Protein AF-A0A6G0QPB4-F1 (afdb_monomer_lite)

Sequence (113 aa):
MVLVLGDKAQTRCVTTRHPIDLAATGSGAGTFSGVGSLSFEELLLLNERKEALKKDYAAYVESHPEIKTLLSWFMSALLLEKPQDVVAFAADHFSAFLSEDLCVLCSCPLQGS

Structure (mmCIF, N/CA/C/O backbone):
data_AF-A0A6G0QPB4-F1
#
_entry.id   AF-A0A6G0QPB4-F1
#
loop_
_atom_site.group_PDB
_atom_site.id
_atom_site.type_symbol
_atom_site.label_atom_id
_atom_site.label_alt_id
_atom_site.label_comp_id
_atom_site.label_asym_id
_atom_site.label_entity_id
_atom_site.label_seq_id
_atom_site.pdbx_PDB_ins_code
_atom_site.Cartn_x
_atom_site.Cartn_y
_atom_site.Cartn_z
_atom_site.occupancy
_atom_site.B_iso_or_equiv
_atom_site.auth_seq_id
_atom_site.auth_comp_id
_atom_site.auth_asym_id
_atom_site.auth_atom_id
_atom_site.pdbx_PDB_model_num
ATOM 1 N N . MET A 1 1 ? -33.053 -57.013 6.495 1.00 42.53 1 MET A N 1
ATOM 2 C CA . MET A 1 1 ? -31.838 -57.228 5.686 1.00 42.53 1 MET A CA 1
ATOM 3 C C . MET A 1 1 ? -30.769 -56.307 6.242 1.00 42.53 1 MET A C 1
ATOM 5 O O . MET A 1 1 ? -30.890 -55.099 6.114 1.00 42.53 1 MET A O 1
ATOM 9 N N . VAL A 1 2 ? -29.829 -56.875 6.993 1.00 40.56 2 VAL A N 1
ATOM 10 C CA . VAL A 1 2 ? -28.659 -56.168 7.523 1.00 40.56 2 VAL A CA 1
ATOM 11 C C . VAL A 1 2 ? -27.621 -56.111 6.411 1.00 40.56 2 VAL A C 1
ATOM 13 O O . VAL A 1 2 ? -27.293 -57.159 5.867 1.00 40.56 2 VAL A O 1
ATOM 16 N N . LEU A 1 3 ? -27.089 -54.924 6.129 1.00 40.56 3 LEU A N 1
ATOM 17 C CA . LEU A 1 3 ? -25.711 -54.748 5.674 1.00 40.56 3 LEU A CA 1
ATOM 18 C C . LEU A 1 3 ? -25.148 -53.531 6.419 1.00 40.56 3 LEU A C 1
ATOM 20 O O . LEU A 1 3 ? -25.359 -52.387 6.036 1.00 40.56 3 LEU A O 1
ATOM 24 N N . VAL A 1 4 ? -24.494 -53.805 7.547 1.00 42.31 4 VAL A N 1
ATOM 25 C CA . VAL A 1 4 ? -23.502 -52.915 8.160 1.00 42.31 4 VAL A CA 1
A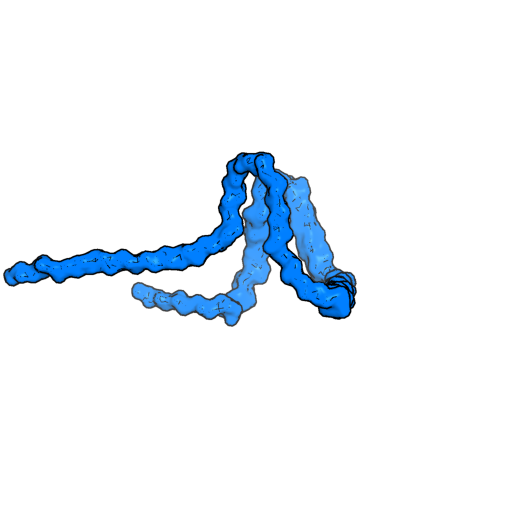TOM 26 C C . VAL A 1 4 ? -22.168 -53.306 7.540 1.00 42.31 4 VAL A C 1
ATOM 28 O O . VAL A 1 4 ? -21.825 -54.473 7.675 1.00 42.31 4 VAL A O 1
ATOM 31 N N . LEU A 1 5 ? -21.481 -52.378 6.861 1.00 40.50 5 LEU A N 1
ATOM 32 C CA . LEU A 1 5 ? -20.055 -52.349 6.452 1.00 40.50 5 LEU A CA 1
ATOM 33 C C . LEU A 1 5 ? -19.932 -51.180 5.447 1.00 40.50 5 LEU A C 1
ATOM 35 O O . LEU A 1 5 ? -20.709 -51.129 4.504 1.00 40.50 5 LEU A O 1
ATOM 39 N N . GLY A 1 6 ? -19.052 -50.191 5.535 1.00 35.47 6 GLY A N 1
ATOM 40 C CA . GLY A 1 6 ? -17.929 -49.926 6.413 1.00 35.47 6 GLY A CA 1
ATOM 41 C C . GLY A 1 6 ? -17.311 -48.572 6.018 1.00 35.47 6 GLY A C 1
ATOM 42 O O . GLY A 1 6 ? -17.581 -48.036 4.946 1.00 35.47 6 GLY A O 1
ATOM 43 N N . ASP A 1 7 ? -16.499 -48.061 6.936 1.00 39.22 7 ASP A N 1
ATOM 44 C CA . ASP A 1 7 ? -15.387 -47.128 6.750 1.00 39.22 7 ASP A CA 1
ATOM 45 C C . ASP A 1 7 ? -15.666 -45.662 6.379 1.00 39.22 7 ASP A C 1
ATOM 47 O O . ASP A 1 7 ? -15.849 -45.252 5.234 1.00 39.22 7 ASP A O 1
ATOM 51 N N . LYS A 1 8 ? -15.543 -44.826 7.421 1.00 43.53 8 LYS A N 1
ATOM 52 C CA . LYS A 1 8 ? -15.208 -43.406 7.324 1.00 43.53 8 LYS A CA 1
ATOM 53 C C . LYS A 1 8 ? -13.979 -43.221 6.427 1.00 43.53 8 LYS A C 1
ATOM 55 O O . LYS A 1 8 ? -12.850 -43.438 6.866 1.00 43.53 8 LYS A O 1
ATOM 60 N N . ALA A 1 9 ? -14.179 -42.713 5.216 1.00 46.03 9 ALA A N 1
ATOM 61 C CA . ALA A 1 9 ? -13.099 -42.125 4.440 1.00 46.03 9 ALA A CA 1
ATOM 62 C C . ALA A 1 9 ? -12.713 -40.786 5.088 1.00 46.03 9 ALA A C 1
ATOM 64 O O . ALA A 1 9 ? -13.327 -39.743 4.871 1.00 46.03 9 ALA A O 1
ATOM 65 N N . GLN A 1 10 ? -11.715 -40.846 5.964 1.00 45.44 10 GLN A N 1
ATOM 66 C CA . GLN A 1 10 ? -11.007 -39.692 6.491 1.00 45.44 10 GLN A CA 1
ATOM 67 C C . GLN A 1 10 ? -10.299 -38.999 5.322 1.00 45.44 10 GLN A C 1
ATOM 69 O O . GLN A 1 10 ? -9.158 -39.327 4.994 1.00 45.44 10 GLN A O 1
ATOM 74 N N . THR A 1 11 ? -10.965 -38.038 4.682 1.00 41.19 11 THR A N 1
ATOM 75 C CA . THR A 1 11 ? -10.297 -37.118 3.760 1.00 41.19 11 THR A CA 1
ATOM 76 C C . THR A 1 11 ? -9.337 -36.281 4.587 1.00 41.19 11 THR A C 1
ATOM 78 O O . THR A 1 11 ? -9.703 -35.316 5.255 1.00 41.19 11 THR A O 1
ATOM 81 N N . ARG A 1 12 ? -8.090 -36.739 4.610 1.00 42.41 12 ARG A N 1
ATOM 82 C CA . ARG A 1 12 ? -6.955 -36.064 5.210 1.00 42.41 12 ARG A CA 1
ATOM 83 C C . ARG A 1 12 ? -6.770 -34.770 4.426 1.00 42.41 12 ARG A C 1
ATOM 85 O O . ARG A 1 12 ? -6.239 -34.789 3.320 1.00 42.41 12 ARG A O 1
ATOM 92 N N . CYS A 1 13 ? -7.246 -33.656 4.973 1.00 39.88 13 CYS A N 1
ATOM 93 C CA . CYS A 1 13 ? -6.812 -32.348 4.521 1.00 39.88 13 CYS A CA 1
ATOM 94 C C . CYS A 1 13 ? -5.289 -32.321 4.683 1.00 39.88 13 CYS A C 1
ATOM 96 O O . CYS A 1 13 ? -4.754 -32.324 5.792 1.00 39.88 13 CYS A O 1
ATOM 98 N N . VAL A 1 14 ? -4.570 -32.406 3.564 1.00 46.25 14 VAL A N 1
ATOM 99 C CA . VAL A 1 14 ? -3.145 -32.098 3.540 1.00 46.25 14 VAL A CA 1
ATOM 100 C C . VAL A 1 14 ? -3.084 -30.595 3.742 1.00 46.25 14 VAL A C 1
ATOM 102 O O . VAL A 1 14 ? -3.173 -29.818 2.798 1.00 46.25 14 VAL A O 1
ATOM 105 N N . THR A 1 15 ? -3.019 -30.176 5.002 1.00 45.94 15 THR A N 1
ATOM 106 C CA . THR A 1 15 ? -2.577 -28.833 5.341 1.00 45.94 15 THR A CA 1
ATOM 107 C C . THR A 1 15 ? -1.168 -28.721 4.782 1.00 45.94 15 THR A C 1
ATOM 109 O O . THR A 1 15 ? -0.224 -29.272 5.352 1.00 45.94 15 THR A O 1
ATOM 112 N N . THR A 1 16 ? -1.020 -28.043 3.647 1.00 42.47 16 THR A N 1
ATOM 113 C CA . THR A 1 16 ? 0.256 -27.450 3.268 1.00 42.47 16 THR A CA 1
ATOM 114 C C . THR A 1 16 ? 0.630 -26.542 4.429 1.00 42.47 16 THR A C 1
ATOM 116 O O . THR A 1 16 ? 0.066 -25.463 4.598 1.00 42.47 16 THR A O 1
ATOM 119 N N . ARG A 1 17 ? 1.490 -27.042 5.320 1.00 47.41 17 ARG A N 1
ATOM 120 C CA . ARG A 1 17 ? 2.030 -26.263 6.426 1.00 47.41 17 ARG A CA 1
ATOM 121 C C . ARG A 1 17 ? 2.810 -25.114 5.805 1.00 47.41 17 ARG A C 1
ATOM 123 O O . ARG A 1 17 ? 3.881 -25.327 5.245 1.00 47.41 17 ARG A O 1
ATOM 130 N N . HIS A 1 18 ? 2.247 -23.916 5.882 1.00 45.03 18 HIS A N 1
ATOM 131 C CA . HIS A 1 18 ? 2.990 -22.688 5.665 1.00 45.03 18 HIS A CA 1
ATOM 132 C C . HIS A 1 18 ? 4.083 -22.627 6.752 1.00 45.03 18 HIS A C 1
ATOM 134 O O . HIS A 1 18 ? 3.757 -22.793 7.929 1.00 45.03 18 HIS A O 1
ATOM 140 N N . PRO A 1 19 ? 5.374 -22.472 6.411 1.00 47.62 19 PRO A N 1
ATOM 141 C CA . PRO A 1 19 ? 6.470 -22.668 7.358 1.00 47.62 19 PRO A CA 1
ATOM 142 C C . PRO A 1 19 ? 6.753 -21.412 8.191 1.00 47.62 19 PRO A C 1
ATOM 144 O O . PRO A 1 19 ? 7.879 -20.925 8.201 1.00 47.62 19 PRO A O 1
ATOM 147 N N . ILE A 1 20 ? 5.749 -20.866 8.880 1.00 51.94 20 ILE A N 1
ATOM 148 C CA . ILE A 1 20 ? 5.976 -19.792 9.855 1.00 51.94 20 ILE A CA 1
ATOM 149 C C . ILE A 1 20 ? 4.973 -19.928 11.000 1.00 51.94 20 ILE A C 1
ATOM 151 O O . ILE A 1 20 ? 3.950 -19.256 11.034 1.00 51.94 20 ILE A O 1
ATOM 155 N N . ASP A 1 21 ? 5.276 -20.816 11.940 1.00 45.22 21 ASP A N 1
ATOM 156 C CA . ASP A 1 21 ? 4.741 -20.710 13.295 1.00 45.22 21 ASP A CA 1
ATOM 157 C C . ASP A 1 21 ? 5.949 -20.463 14.202 1.00 45.22 21 ASP A C 1
ATOM 159 O O . ASP A 1 21 ? 6.657 -21.386 14.616 1.00 45.22 21 ASP A O 1
ATOM 163 N N . LEU A 1 22 ? 6.290 -19.181 14.365 1.00 49.56 22 LEU A N 1
ATOM 164 C CA . LEU A 1 22 ? 7.422 -18.735 15.172 1.00 49.56 22 LEU A CA 1
ATOM 165 C C . LEU A 1 22 ? 7.000 -18.752 16.642 1.00 49.56 22 LEU A C 1
ATOM 167 O O . LEU A 1 22 ? 6.736 -17.718 17.254 1.00 49.56 22 LEU A O 1
ATOM 171 N N . ALA A 1 23 ? 6.929 -19.957 17.205 1.00 43.84 23 ALA A N 1
ATOM 172 C CA . ALA A 1 23 ? 6.917 -20.131 18.644 1.00 43.84 23 ALA A CA 1
ATOM 173 C C . ALA A 1 23 ? 8.274 -19.683 19.201 1.00 43.84 23 ALA A C 1
ATOM 175 O O . ALA A 1 23 ? 9.342 -20.089 18.742 1.00 43.84 23 ALA A O 1
ATOM 176 N N . ALA A 1 24 ? 8.194 -18.790 20.178 1.00 49.56 24 ALA A N 1
ATOM 177 C CA . ALA A 1 24 ? 9.312 -18.211 20.885 1.00 49.56 24 ALA A CA 1
ATOM 178 C C . ALA A 1 24 ? 10.238 -19.255 21.537 1.00 49.56 24 ALA A C 1
ATOM 180 O O . ALA A 1 24 ? 9.841 -20.375 21.861 1.00 49.56 24 ALA A O 1
ATOM 181 N N . THR A 1 25 ? 11.426 -18.750 21.880 1.00 46.25 25 THR A N 1
ATOM 182 C CA . THR A 1 25 ? 12.445 -19.268 22.810 1.00 46.25 25 THR A CA 1
ATOM 183 C C . THR A 1 25 ? 13.630 -20.002 22.181 1.00 46.25 25 THR A C 1
ATOM 185 O O . THR A 1 25 ? 13.497 -21.001 21.487 1.00 46.25 25 THR A O 1
ATOM 188 N N . GLY A 1 26 ? 14.826 -19.491 22.490 1.00 43.47 26 GLY A N 1
ATOM 189 C CA . GLY A 1 26 ? 16.096 -20.175 22.266 1.00 43.47 26 GLY A CA 1
ATOM 190 C C . GLY A 1 26 ? 17.108 -19.335 21.500 1.00 43.47 26 GLY A C 1
ATOM 191 O O . GLY A 1 26 ? 17.128 -19.328 20.277 1.00 43.47 26 GLY A O 1
ATOM 192 N N . SER A 1 27 ? 17.981 -18.659 22.246 1.00 55.81 27 SER A N 1
ATOM 193 C CA . SER A 1 27 ? 19.263 -18.155 21.755 1.00 55.81 27 SER A CA 1
ATOM 194 C C . SER A 1 27 ? 20.019 -19.279 21.034 1.00 55.81 27 SER A C 1
ATOM 196 O O . SER A 1 27 ? 20.435 -20.254 21.658 1.00 55.81 27 SER A O 1
ATOM 198 N N . GLY A 1 28 ? 20.161 -19.155 19.717 1.00 45.75 28 GLY A N 1
ATOM 199 C CA . GLY A 1 28 ? 20.924 -20.060 18.868 1.00 45.75 28 GLY A CA 1
ATOM 200 C C . GLY A 1 28 ? 21.448 -19.278 17.673 1.00 45.75 28 GLY A C 1
ATOM 201 O O . GLY A 1 28 ? 20.669 -18.744 16.888 1.00 45.75 28 GLY A O 1
ATOM 202 N N . ALA A 1 29 ? 22.771 -19.174 17.552 1.00 52.91 29 ALA A N 1
ATOM 203 C CA . ALA A 1 29 ? 23.442 -18.621 16.383 1.00 52.91 29 ALA A CA 1
ATOM 204 C C . ALA A 1 29 ? 23.204 -19.549 15.177 1.00 52.91 29 ALA A C 1
ATOM 206 O O . ALA A 1 29 ? 24.003 -20.434 14.884 1.00 52.91 29 ALA A O 1
ATOM 207 N N . GLY A 1 30 ? 22.058 -19.391 14.516 1.00 44.81 30 GLY A N 1
ATOM 208 C CA . GLY A 1 30 ? 21.737 -20.078 13.274 1.00 44.81 30 GLY A CA 1
ATOM 209 C C . GLY A 1 30 ? 22.430 -19.382 12.111 1.00 44.81 30 GLY A C 1
ATOM 210 O O . GLY A 1 30 ? 21.984 -18.334 11.651 1.00 44.81 30 GLY A O 1
ATOM 211 N N . THR A 1 31 ? 23.522 -19.961 11.619 1.00 43.78 31 THR A N 1
ATOM 212 C CA . THR A 1 31 ? 24.061 -19.619 10.303 1.00 43.78 31 THR A CA 1
ATOM 213 C C . THR A 1 31 ? 23.029 -20.028 9.256 1.00 43.78 31 THR A C 1
ATOM 215 O O . THR A 1 31 ? 22.825 -21.219 9.017 1.00 43.78 31 THR A O 1
ATOM 218 N N . PHE A 1 32 ? 22.345 -19.059 8.649 1.00 48.19 32 PHE A N 1
ATOM 219 C CA . PHE A 1 32 ? 21.482 -19.328 7.506 1.00 48.19 32 PHE A CA 1
ATOM 220 C C . PHE A 1 32 ? 22.378 -19.696 6.307 1.00 48.19 32 PHE A C 1
ATOM 222 O O . PHE A 1 32 ? 23.001 -18.860 5.660 1.00 48.19 32 PHE A O 1
ATOM 229 N N . SER A 1 33 ? 22.518 -20.990 6.039 1.00 52.78 33 SER A N 1
ATOM 230 C CA . SER A 1 33 ? 23.223 -21.504 4.863 1.00 52.78 33 SER A CA 1
ATOM 231 C C . SER A 1 33 ? 22.219 -21.623 3.721 1.00 52.78 33 SER A C 1
ATOM 233 O O . SER A 1 33 ? 21.642 -22.682 3.499 1.00 52.78 33 SER A O 1
ATOM 235 N N . GLY A 1 34 ? 21.941 -20.507 3.049 1.00 55.97 34 GLY A N 1
ATOM 236 C CA . GLY A 1 34 ? 20.874 -20.442 2.049 1.00 55.97 34 GLY A CA 1
ATOM 237 C C . GLY A 1 34 ? 21.056 -19.362 0.993 1.00 55.97 34 GLY A C 1
ATOM 238 O O . GLY A 1 34 ? 20.072 -18.782 0.555 1.00 55.97 34 GLY A O 1
ATOM 239 N N . VAL A 1 35 ? 22.291 -19.075 0.583 1.00 58.31 35 VAL A N 1
ATOM 240 C CA . VAL A 1 35 ? 22.557 -18.419 -0.703 1.00 58.31 35 VAL A CA 1
ATOM 241 C C . VAL A 1 35 ? 23.602 -19.285 -1.387 1.00 58.31 35 VAL A C 1
ATOM 243 O O . VAL A 1 35 ? 24.771 -19.280 -1.005 1.00 58.31 35 VAL A O 1
ATOM 246 N N . GLY A 1 36 ? 23.146 -20.127 -2.318 1.00 59.69 36 GLY A N 1
ATOM 247 C CA . GLY A 1 36 ? 24.035 -20.888 -3.188 1.00 59.69 36 GLY A CA 1
ATOM 248 C C . GLY A 1 36 ? 25.025 -19.940 -3.858 1.00 59.69 36 GLY A C 1
ATOM 249 O O . GLY A 1 36 ? 24.705 -18.775 -4.079 1.00 59.69 36 GLY A O 1
ATOM 250 N N . SER A 1 37 ? 26.233 -20.432 -4.119 1.00 66.44 37 SER A N 1
ATOM 251 C CA . SER A 1 37 ? 27.324 -19.711 -4.772 1.00 66.44 37 SER A CA 1
ATOM 252 C C . SER A 1 37 ? 26.917 -19.224 -6.167 1.00 66.44 37 SER A C 1
ATOM 254 O O . SER A 1 37 ? 27.254 -19.844 -7.168 1.00 66.44 37 SER A O 1
ATOM 256 N N . LEU A 1 38 ? 26.162 -18.130 -6.229 1.00 68.00 38 LEU A N 1
ATOM 257 C CA . LEU A 1 38 ? 25.936 -17.374 -7.448 1.00 68.00 38 LEU A CA 1
ATOM 258 C C . LEU A 1 38 ? 27.228 -16.626 -7.748 1.00 68.00 38 LEU A C 1
ATOM 260 O O . LEU A 1 38 ? 27.866 -16.071 -6.847 1.00 68.00 38 LEU A O 1
ATOM 264 N N . SER A 1 39 ? 27.637 -16.646 -9.008 1.00 78.44 39 SER A N 1
ATOM 265 C CA . SER A 1 39 ? 28.777 -15.858 -9.446 1.00 78.44 39 SER A CA 1
ATOM 266 C C . SER A 1 39 ? 28.516 -14.375 -9.170 1.00 78.44 39 SER A C 1
ATOM 268 O O . SER A 1 39 ? 27.377 -13.902 -9.152 1.00 78.44 39 SER A O 1
ATOM 270 N N . PHE A 1 40 ? 29.589 -13.626 -8.928 1.00 84.94 40 PHE A N 1
ATOM 271 C CA . PHE A 1 40 ? 29.503 -12.188 -8.683 1.00 84.94 40 PHE A CA 1
ATOM 272 C C . PHE A 1 40 ? 28.749 -11.460 -9.810 1.00 84.94 40 PHE A C 1
ATOM 274 O O . PHE A 1 40 ? 27.931 -10.588 -9.534 1.00 84.94 40 PHE A O 1
ATOM 281 N N . GLU A 1 41 ? 28.944 -11.899 -11.055 1.00 87.44 41 GLU A N 1
ATOM 282 C CA . GLU A 1 41 ? 28.251 -11.380 -12.239 1.00 87.44 41 GLU A CA 1
ATOM 283 C C . GLU A 1 41 ? 26.731 -11.608 -12.192 1.00 87.44 41 GLU A C 1
ATOM 285 O O . GLU A 1 41 ? 25.951 -10.707 -12.499 1.00 87.44 41 GLU A O 1
ATOM 290 N N . GLU A 1 42 ? 26.278 -12.780 -11.737 1.00 90.31 42 GLU A N 1
ATOM 291 C CA . GLU A 1 42 ? 24.847 -13.047 -11.542 1.00 90.31 42 GLU A CA 1
ATOM 292 C C . GLU A 1 42 ? 24.261 -12.154 -10.445 1.00 90.31 42 GLU A C 1
ATOM 294 O O . GLU A 1 42 ? 23.154 -11.632 -10.586 1.00 90.31 42 GLU A O 1
ATOM 299 N N . LEU A 1 43 ? 25.008 -11.933 -9.360 1.00 91.44 43 LEU A N 1
ATOM 300 C CA . LEU A 1 43 ? 24.566 -11.075 -8.263 1.00 91.44 43 LEU A CA 1
ATOM 301 C C . LEU A 1 43 ? 24.469 -9.603 -8.690 1.00 91.44 43 LEU A C 1
ATOM 303 O O . LEU A 1 43 ? 23.514 -8.922 -8.303 1.00 91.44 43 LEU A O 1
ATOM 307 N N . LEU A 1 44 ? 25.407 -9.124 -9.513 1.00 92.00 44 LEU A N 1
ATOM 308 C CA . LEU A 1 44 ? 25.357 -7.784 -10.100 1.00 92.00 44 LEU A CA 1
ATOM 309 C C . LEU A 1 44 ? 24.124 -7.612 -10.987 1.00 92.00 44 LEU A C 1
ATOM 311 O O . LEU A 1 44 ? 23.353 -6.675 -10.772 1.00 92.00 44 LEU A O 1
ATOM 315 N N . LEU A 1 45 ? 23.877 -8.556 -11.896 1.00 94.94 45 LEU A N 1
ATOM 316 C CA . LEU A 1 45 ? 22.711 -8.525 -12.778 1.00 94.94 45 LEU A CA 1
ATOM 317 C C . LEU A 1 45 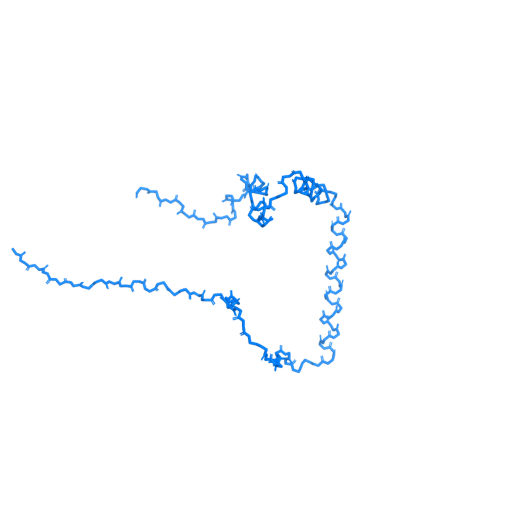? 21.391 -8.512 -11.990 1.00 94.94 45 LEU A C 1
ATOM 319 O O . LEU A 1 45 ? 20.474 -7.741 -12.290 1.00 94.94 45 LEU A O 1
ATOM 323 N N . LEU A 1 46 ? 21.283 -9.349 -10.953 1.00 93.75 46 LEU A N 1
ATOM 324 C CA . LEU A 1 46 ? 20.107 -9.370 -10.082 1.00 93.75 46 LEU A CA 1
ATOM 325 C C . LEU A 1 46 ? 19.926 -8.042 -9.340 1.00 93.75 46 LEU A C 1
ATOM 327 O O . LEU A 1 46 ? 18.795 -7.569 -9.189 1.00 93.75 46 LEU A O 1
ATOM 331 N N . ASN A 1 47 ? 21.019 -7.423 -8.890 1.00 94.25 47 ASN A N 1
ATOM 332 C CA . ASN A 1 47 ? 20.960 -6.133 -8.218 1.00 94.25 47 ASN A CA 1
ATOM 333 C C . ASN A 1 47 ? 20.524 -5.011 -9.168 1.00 94.25 47 ASN A C 1
ATOM 335 O O . ASN A 1 47 ? 19.651 -4.230 -8.799 1.00 94.25 47 ASN A O 1
ATOM 339 N N . GLU A 1 48 ? 21.062 -4.959 -10.386 1.00 95.25 48 GLU A N 1
ATOM 340 C CA . GLU A 1 48 ? 20.650 -3.989 -11.408 1.00 95.25 48 GLU A CA 1
ATOM 341 C C . GLU A 1 48 ? 19.160 -4.112 -11.726 1.00 95.25 48 GLU A C 1
ATOM 343 O O . GLU A 1 48 ? 18.430 -3.119 -11.691 1.00 95.25 48 GLU A O 1
ATOM 348 N N . ARG A 1 49 ? 18.671 -5.340 -11.937 1.00 95.81 49 ARG A N 1
ATOM 349 C CA . ARG A 1 49 ? 17.244 -5.589 -12.174 1.00 95.81 49 ARG A CA 1
ATOM 350 C C . ARG A 1 49 ? 16.388 -5.151 -10.986 1.00 95.81 49 ARG A C 1
ATOM 352 O O . ARG A 1 49 ? 15.343 -4.536 -11.180 1.00 95.81 49 ARG A O 1
ATOM 359 N N . LYS A 1 50 ? 16.814 -5.454 -9.757 1.00 96.00 50 LYS A N 1
ATOM 360 C CA . LYS A 1 50 ? 16.117 -5.017 -8.539 1.00 96.00 50 LYS A CA 1
ATOM 361 C C . LYS A 1 50 ? 16.031 -3.493 -8.467 1.00 96.00 50 LYS A C 1
ATOM 363 O O . LYS A 1 50 ? 14.970 -2.972 -8.138 1.00 96.00 50 LYS A O 1
ATOM 368 N N . GLU A 1 51 ? 17.121 -2.786 -8.747 1.00 96.12 51 GLU A N 1
ATOM 369 C CA . GLU A 1 51 ? 17.132 -1.321 -8.705 1.00 96.12 51 GLU A CA 1
ATOM 370 C C . GLU A 1 51 ? 16.288 -0.703 -9.829 1.00 96.12 51 GLU A C 1
ATOM 372 O O . GLU A 1 51 ? 15.564 0.258 -9.570 1.00 96.12 51 GLU A O 1
ATOM 377 N N . ALA A 1 52 ? 16.276 -1.293 -11.028 1.00 95.25 52 ALA A N 1
ATOM 378 C CA . ALA A 1 52 ? 15.361 -0.887 -12.097 1.00 95.25 52 ALA A CA 1
ATOM 379 C C . ALA A 1 52 ? 13.890 -1.025 -11.665 1.00 95.25 52 ALA A C 1
ATOM 381 O O . ALA A 1 52 ? 13.137 -0.058 -11.735 1.00 95.25 52 ALA A O 1
ATOM 382 N N . LEU A 1 53 ? 13.506 -2.177 -11.102 1.00 96.56 53 LEU A N 1
ATOM 383 C CA . LEU A 1 53 ? 12.143 -2.400 -10.601 1.00 96.56 53 LEU A CA 1
ATOM 384 C C . LEU A 1 53 ? 11.759 -1.417 -9.490 1.00 96.56 53 LEU A C 1
ATOM 386 O O . LEU A 1 53 ? 10.637 -0.920 -9.464 1.00 96.56 53 LEU A O 1
ATOM 390 N N . LYS A 1 54 ? 12.679 -1.124 -8.566 1.00 95.94 54 LYS A N 1
ATOM 391 C CA . LYS A 1 54 ? 12.435 -0.131 -7.511 1.00 95.94 54 LYS A CA 1
ATOM 392 C C . LYS A 1 54 ? 12.225 1.265 -8.081 1.00 95.94 54 LYS A C 1
ATOM 394 O O . LYS A 1 54 ? 11.367 1.989 -7.583 1.00 95.94 54 LYS A O 1
ATOM 399 N N . LYS A 1 55 ? 13.003 1.645 -9.096 1.00 96.75 55 LYS A N 1
ATOM 400 C CA . LYS A 1 55 ? 12.861 2.935 -9.771 1.00 96.75 55 LYS A CA 1
ATOM 401 C C . LYS A 1 55 ? 11.505 3.042 -10.462 1.00 96.75 55 LYS A C 1
ATOM 403 O O . LYS A 1 55 ? 10.831 4.051 -10.284 1.00 96.75 55 LYS A O 1
ATOM 408 N N . ASP A 1 56 ? 11.100 2.005 -11.186 1.00 94.81 56 ASP A N 1
ATOM 409 C CA . ASP A 1 56 ? 9.809 1.972 -11.877 1.00 94.81 56 ASP A CA 1
ATOM 410 C C . ASP A 1 56 ? 8.646 2.005 -10.877 1.00 94.81 56 ASP A C 1
ATOM 412 O O . ASP A 1 56 ? 7.696 2.765 -11.054 1.00 94.81 56 ASP A O 1
ATOM 416 N N . TYR A 1 57 ? 8.756 1.261 -9.772 1.00 95.00 57 TYR A N 1
ATOM 417 C CA . TYR A 1 57 ? 7.791 1.314 -8.673 1.00 95.00 57 TYR A CA 1
ATOM 418 C C . TYR A 1 57 ? 7.691 2.716 -8.060 1.00 95.00 57 TYR A C 1
ATOM 420 O O . TYR A 1 57 ? 6.592 3.231 -7.868 1.00 95.00 57 TYR A O 1
ATOM 428 N N . ALA A 1 58 ? 8.827 3.356 -7.768 1.00 93.19 58 ALA A N 1
ATOM 429 C CA . ALA A 1 58 ? 8.837 4.707 -7.220 1.00 93.19 58 ALA A CA 1
ATOM 430 C C . ALA A 1 58 ? 8.214 5.708 -8.202 1.00 93.19 58 ALA A C 1
ATOM 432 O O . ALA A 1 58 ? 7.410 6.540 -7.794 1.00 93.19 58 ALA A O 1
ATOM 433 N N . ALA A 1 59 ? 8.527 5.593 -9.496 1.00 94.38 59 ALA A N 1
ATOM 434 C CA . ALA A 1 59 ? 7.923 6.422 -10.531 1.00 94.38 59 ALA A CA 1
ATOM 435 C C . ALA A 1 59 ? 6.400 6.237 -10.593 1.00 94.38 59 ALA A C 1
ATOM 437 O O . ALA A 1 59 ? 5.687 7.232 -10.665 1.00 94.38 59 ALA A O 1
ATOM 438 N N . TYR A 1 60 ? 5.911 4.998 -10.489 1.00 95.38 60 TYR A N 1
ATOM 439 C CA . TYR A 1 60 ? 4.481 4.692 -10.431 1.00 95.38 60 TYR A CA 1
ATOM 440 C C . TYR A 1 60 ? 3.808 5.334 -9.206 1.00 95.38 60 TYR A C 1
ATOM 442 O O . TYR A 1 60 ? 2.809 6.033 -9.332 1.00 95.38 60 TYR A O 1
ATOM 450 N N . VAL A 1 61 ? 4.374 5.175 -8.008 1.00 93.31 61 VAL A N 1
ATOM 451 C CA . VAL A 1 61 ? 3.802 5.788 -6.793 1.00 93.31 61 VAL A CA 1
ATOM 452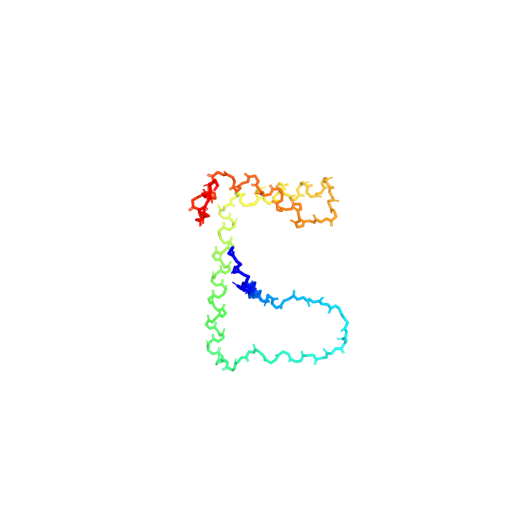 C C . VAL A 1 61 ? 3.813 7.320 -6.860 1.00 93.31 61 VAL A C 1
ATOM 454 O O . VAL A 1 61 ? 2.895 7.969 -6.360 1.00 93.31 61 VAL A O 1
ATOM 457 N N . GLU A 1 62 ? 4.829 7.916 -7.484 1.00 91.88 62 GLU A N 1
ATOM 458 C CA . GLU A 1 62 ? 4.899 9.365 -7.671 1.00 91.88 62 GLU A CA 1
ATOM 459 C C . GLU A 1 62 ? 3.932 9.882 -8.745 1.00 91.88 62 GLU A C 1
ATOM 461 O O . GLU A 1 62 ? 3.366 10.961 -8.568 1.00 91.88 62 GLU A O 1
ATOM 466 N N . SER A 1 63 ? 3.707 9.130 -9.829 1.00 94.56 63 SER A N 1
ATOM 467 C CA . SER A 1 63 ? 2.787 9.525 -10.903 1.00 94.56 63 SER A CA 1
ATOM 468 C C . SER A 1 63 ? 1.314 9.348 -10.543 1.00 94.56 63 SER A C 1
ATOM 470 O O . SER A 1 63 ? 0.469 9.982 -11.172 1.00 94.56 63 SER A O 1
ATOM 472 N N . HIS A 1 64 ? 1.005 8.505 -9.555 1.00 93.62 64 HIS A N 1
ATOM 473 C CA . HIS A 1 64 ? -0.358 8.160 -9.155 1.00 93.62 64 HIS A CA 1
ATOM 474 C C . HIS A 1 64 ? -0.714 8.763 -7.786 1.00 93.62 64 HIS A C 1
ATOM 476 O O . HIS A 1 64 ? -0.482 8.136 -6.743 1.00 93.62 64 HIS A O 1
ATOM 482 N N . PRO A 1 65 ? -1.287 9.985 -7.747 1.00 92.31 65 PRO A N 1
ATOM 483 C CA . PRO A 1 65 ? -1.672 10.627 -6.493 1.00 92.31 65 PRO A CA 1
ATOM 484 C C . PRO A 1 65 ? -2.761 9.847 -5.746 1.00 92.31 65 PRO A C 1
ATOM 486 O O . PRO A 1 65 ? -2.860 9.982 -4.526 1.00 92.31 65 PRO A O 1
ATOM 489 N N . GLU A 1 66 ? -3.530 8.993 -6.434 1.00 92.75 66 GLU A N 1
ATOM 490 C CA . GLU A 1 66 ? -4.589 8.177 -5.833 1.00 92.75 66 GLU A CA 1
ATOM 491 C C . GLU A 1 66 ? -4.045 7.285 -4.710 1.00 92.75 66 GLU A C 1
ATOM 493 O O . GLU A 1 66 ? -4.677 7.143 -3.663 1.00 92.75 66 GLU A O 1
ATOM 498 N N . ILE A 1 67 ? -2.834 6.748 -4.884 1.00 92.06 67 ILE A N 1
ATOM 499 C CA . ILE A 1 67 ? -2.171 5.881 -3.900 1.00 92.06 67 ILE A CA 1
ATOM 500 C C . ILE A 1 67 ? -1.835 6.674 -2.633 1.00 92.06 67 ILE A C 1
ATOM 502 O O . ILE A 1 67 ? -2.069 6.210 -1.515 1.00 92.06 67 ILE A O 1
ATOM 506 N N . LYS A 1 68 ? -1.317 7.898 -2.797 1.00 92.12 68 LYS A N 1
ATOM 507 C CA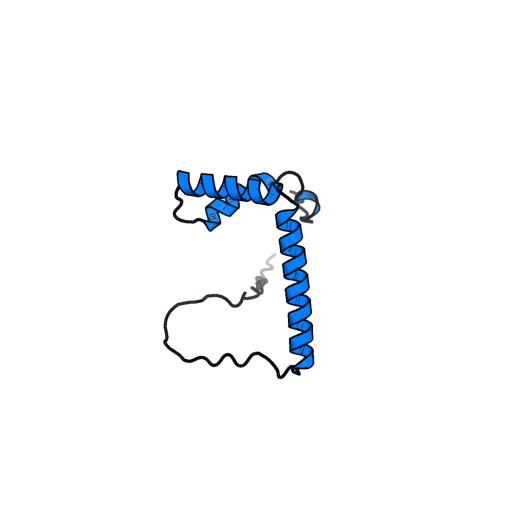 . LYS A 1 68 ? -0.979 8.790 -1.678 1.00 92.12 68 LYS A CA 1
ATOM 508 C C . LYS A 1 68 ? -2.234 9.223 -0.924 1.00 92.12 68 LYS A C 1
ATOM 510 O O . LYS A 1 68 ? -2.234 9.228 0.305 1.00 92.12 68 LYS A O 1
ATOM 515 N N . THR A 1 69 ? -3.305 9.544 -1.645 1.00 93.50 69 THR A N 1
ATOM 516 C CA . THR A 1 69 ? -4.595 9.917 -1.053 1.00 93.50 69 THR A CA 1
ATOM 517 C C . THR A 1 69 ? -5.213 8.760 -0.273 1.00 93.50 69 THR A C 1
ATOM 519 O O . THR A 1 69 ? -5.621 8.958 0.872 1.00 93.50 69 THR A O 1
ATOM 522 N N . LEU A 1 70 ? -5.229 7.552 -0.845 1.00 92.56 70 LEU A N 1
ATOM 523 C CA . LEU A 1 70 ? -5.751 6.355 -0.186 1.00 92.56 70 LEU A CA 1
ATOM 524 C C . LEU A 1 70 ? -4.995 6.060 1.116 1.00 92.56 70 LEU A C 1
ATOM 526 O O . LEU A 1 70 ? -5.607 5.853 2.164 1.00 92.56 70 LEU A O 1
ATOM 530 N N . LEU A 1 71 ? -3.661 6.115 1.070 1.00 92.38 71 LEU A N 1
ATOM 531 C CA . LEU A 1 71 ? -2.834 5.925 2.258 1.00 92.38 71 LEU A CA 1
ATOM 532 C C . LEU A 1 71 ? -3.077 7.027 3.295 1.00 92.38 71 LEU A C 1
ATOM 534 O O . LEU A 1 71 ? -3.204 6.729 4.479 1.00 92.38 71 LEU A O 1
ATOM 538 N N . SER A 1 72 ? -3.176 8.289 2.871 1.00 94.00 72 SER A N 1
ATOM 539 C CA . SER A 1 72 ? -3.454 9.408 3.777 1.00 94.00 72 SER A CA 1
ATOM 540 C C . SER A 1 72 ? -4.753 9.200 4.549 1.00 94.00 72 SER A C 1
ATOM 542 O O . SER A 1 72 ? -4.788 9.463 5.749 1.00 94.00 72 SER A O 1
ATOM 544 N N . TRP A 1 73 ? -5.807 8.726 3.886 1.00 92.38 73 TRP A N 1
ATOM 545 C CA . TRP A 1 73 ? -7.083 8.476 4.547 1.00 92.38 73 TRP A CA 1
ATOM 546 C C . TRP A 1 73 ? -6.961 7.379 5.606 1.00 92.38 73 TRP A C 1
ATOM 548 O O . TRP A 1 73 ? -7.364 7.586 6.754 1.00 92.38 73 TRP A O 1
ATOM 558 N N . PHE A 1 74 ? -6.320 6.264 5.256 1.00 95.12 74 PHE A N 1
ATOM 559 C CA . PHE A 1 74 ? -6.069 5.182 6.202 1.00 95.12 74 PHE A CA 1
ATOM 560 C C . PHE A 1 74 ? -5.254 5.656 7.416 1.00 95.12 74 PHE A C 1
ATOM 562 O O . PHE A 1 74 ? -5.609 5.373 8.560 1.00 95.12 74 PHE A O 1
ATOM 569 N N . MET A 1 75 ? -4.203 6.450 7.190 1.00 94.75 75 MET A N 1
ATOM 570 C CA . MET A 1 75 ? -3.380 7.012 8.265 1.00 94.75 75 MET A CA 1
ATOM 571 C C . MET A 1 75 ? -4.181 7.951 9.175 1.00 94.75 75 MET A C 1
ATOM 573 O O . MET A 1 75 ? -4.039 7.888 10.395 1.00 94.75 75 MET A O 1
ATOM 577 N N . SER A 1 76 ? -5.048 8.800 8.616 1.00 95.38 76 SER A N 1
ATOM 578 C CA . SER A 1 76 ? -5.942 9.646 9.415 1.00 95.38 76 SER A CA 1
ATOM 579 C C . SER A 1 76 ? -6.917 8.819 10.258 1.00 95.38 76 SER A C 1
ATOM 581 O O . SER A 1 76 ? -7.131 9.146 11.424 1.00 95.38 76 SER A O 1
ATOM 583 N N . ALA A 1 77 ? -7.461 7.733 9.704 1.00 93.38 77 ALA A N 1
ATOM 584 C CA . ALA A 1 77 ? -8.369 6.839 10.418 1.00 93.38 77 ALA A CA 1
ATOM 585 C C . ALA A 1 77 ? -7.662 6.108 11.577 1.00 93.38 77 ALA A C 1
ATOM 587 O O . ALA A 1 77 ? -8.175 6.082 12.696 1.00 93.38 77 ALA A O 1
ATOM 588 N N . LEU A 1 78 ? -6.433 5.623 11.358 1.00 95.19 78 LEU A N 1
ATOM 589 C CA . LEU A 1 78 ? -5.617 4.992 12.403 1.00 95.19 78 LEU A CA 1
ATOM 590 C C . LEU A 1 78 ? -5.337 5.914 13.590 1.00 95.19 78 LEU A C 1
ATOM 592 O O . LEU A 1 78 ? -5.369 5.474 14.740 1.00 95.19 78 LEU A O 1
ATOM 596 N N . LEU A 1 79 ? -5.037 7.185 13.319 1.00 94.19 79 LEU A N 1
ATOM 597 C CA . LEU A 1 79 ? -4.736 8.158 14.368 1.00 94.19 79 LEU A CA 1
ATOM 598 C C . LEU A 1 79 ? -5.975 8.535 15.188 1.00 94.19 79 LEU A C 1
ATOM 600 O O . LEU A 1 79 ? -5.830 8.895 16.356 1.00 94.19 79 LEU A O 1
ATOM 604 N N . LEU A 1 80 ? -7.167 8.444 14.593 1.00 94.50 80 LEU A N 1
ATOM 605 C CA . LEU A 1 80 ? -8.426 8.753 15.262 1.00 94.50 80 LEU A CA 1
ATOM 606 C C . LEU A 1 80 ? -8.936 7.578 16.107 1.00 94.50 80 LEU A C 1
ATOM 608 O O . LEU A 1 80 ? -9.300 7.773 17.264 1.00 94.50 80 LEU A O 1
ATOM 612 N N . GLU A 1 81 ? -8.950 6.371 15.541 1.00 92.31 81 GLU A N 1
ATOM 613 C CA . GLU A 1 81 ? -9.541 5.188 16.181 1.00 92.31 81 GLU A CA 1
ATOM 614 C C . GLU A 1 81 ? -8.563 4.440 17.095 1.00 92.31 81 GLU A C 1
ATOM 616 O O . GLU A 1 81 ? -8.985 3.763 18.032 1.00 92.31 81 GLU A O 1
ATOM 621 N N . LYS A 1 82 ? -7.251 4.587 16.852 1.00 94.44 82 LYS A N 1
ATOM 622 C CA . LYS A 1 82 ? -6.153 3.969 17.613 1.00 94.44 82 LYS A CA 1
ATOM 623 C C . LYS A 1 82 ? -6.415 2.486 17.961 1.00 94.44 82 LYS A C 1
ATOM 625 O O . LYS A 1 82 ? -6.405 2.115 19.141 1.00 94.44 82 LYS A O 1
ATOM 630 N N . PRO A 1 83 ? -6.654 1.633 16.948 1.00 95.06 83 PRO A N 1
ATOM 631 C CA . PRO A 1 83 ? -6.994 0.230 17.154 1.00 95.06 83 PRO A CA 1
ATOM 632 C C . PRO A 1 83 ? -5.835 -0.550 17.793 1.00 95.06 83 PRO A C 1
ATOM 634 O O . PRO A 1 83 ? -4.664 -0.220 17.610 1.00 95.06 83 PRO A O 1
ATOM 637 N N . GLN A 1 84 ? -6.164 -1.614 18.533 1.00 93.31 84 GLN A N 1
ATOM 638 C CA . GLN A 1 84 ? -5.165 -2.540 19.091 1.00 93.31 84 GLN A CA 1
ATOM 639 C C . GLN A 1 84 ? -4.554 -3.445 18.013 1.00 93.31 84 GLN A C 1
ATOM 641 O O . GLN A 1 84 ? -3.373 -3.776 18.088 1.00 93.31 84 GLN A O 1
ATOM 646 N N . ASP A 1 85 ? -5.349 -3.812 17.004 1.00 94.94 85 ASP A N 1
ATOM 647 C CA . ASP A 1 85 ? -4.912 -4.590 15.846 1.00 94.94 85 ASP A CA 1
ATOM 648 C C . ASP A 1 85 ? -5.027 -3.746 14.571 1.00 94.94 85 ASP A C 1
ATOM 650 O O . ASP A 1 85 ? -6.111 -3.506 14.039 1.00 94.94 85 ASP A O 1
ATOM 654 N N . VAL A 1 86 ? -3.875 -3.281 14.090 1.00 94.38 86 VAL A N 1
ATOM 655 C CA . VAL A 1 86 ? -3.762 -2.449 12.885 1.00 94.38 86 VAL A CA 1
ATOM 656 C C . VAL A 1 86 ? -4.034 -3.257 11.612 1.00 94.38 86 VAL A C 1
ATOM 658 O O . VAL A 1 86 ? -4.500 -2.695 10.623 1.00 94.38 86 VAL A O 1
ATOM 661 N N . VAL A 1 87 ? -3.757 -4.564 11.618 1.00 93.12 87 VAL A N 1
ATOM 662 C CA . VAL A 1 87 ? -3.886 -5.417 10.428 1.00 93.12 87 VAL A CA 1
ATOM 663 C C . VAL A 1 87 ? -5.348 -5.759 10.181 1.00 93.12 87 VAL A C 1
ATOM 665 O O . VAL A 1 87 ? -5.820 -5.602 9.056 1.00 93.12 87 VAL A O 1
ATOM 668 N N . ALA A 1 88 ? -6.076 -6.160 11.228 1.00 93.06 88 ALA A N 1
ATOM 669 C CA . ALA A 1 88 ? -7.519 -6.380 11.139 1.00 93.06 88 ALA A CA 1
ATOM 670 C C . ALA A 1 88 ? -8.247 -5.097 10.706 1.00 93.06 88 ALA A C 1
ATOM 672 O O . ALA A 1 88 ? -9.040 -5.120 9.769 1.00 93.06 88 ALA A O 1
ATOM 673 N N . PHE A 1 89 ? -7.881 -3.955 11.301 1.00 94.75 89 PHE A N 1
ATOM 674 C CA . PHE A 1 89 ? -8.432 -2.656 10.922 1.00 94.75 89 PHE A CA 1
ATOM 675 C C . PHE A 1 89 ? -8.161 -2.294 9.454 1.00 94.75 89 PHE A C 1
ATOM 677 O O . PHE A 1 89 ? -9.048 -1.788 8.773 1.00 94.75 89 PHE A O 1
ATOM 684 N N . ALA A 1 90 ? -6.960 -2.573 8.935 1.00 94.12 90 ALA A N 1
ATOM 685 C CA . ALA A 1 90 ? -6.648 -2.353 7.524 1.00 94.12 90 ALA A CA 1
ATOM 686 C C . ALA A 1 90 ? -7.505 -3.226 6.600 1.00 94.12 90 ALA A C 1
ATOM 688 O O . ALA A 1 90 ? -8.022 -2.728 5.602 1.00 94.12 90 ALA A O 1
ATOM 689 N N . ALA A 1 91 ? -7.667 -4.511 6.927 1.00 92.00 91 ALA A N 1
ATOM 690 C CA . ALA A 1 91 ? -8.486 -5.426 6.138 1.00 92.00 91 ALA A CA 1
ATOM 691 C C . ALA A 1 91 ? -9.933 -4.926 6.036 1.00 92.00 91 ALA A C 1
ATOM 693 O O . ALA A 1 91 ? -10.473 -4.847 4.932 1.00 92.00 91 ALA A O 1
ATOM 694 N N . ASP A 1 92 ? -10.515 -4.503 7.158 1.00 91.75 92 ASP A N 1
ATOM 695 C CA . ASP A 1 92 ? -11.866 -3.947 7.196 1.00 91.75 92 ASP A CA 1
ATOM 696 C C . ASP A 1 92 ? -11.947 -2.602 6.457 1.00 91.75 92 ASP A C 1
ATOM 698 O O . ASP A 1 92 ? -12.833 -2.416 5.623 1.00 91.75 92 ASP A O 1
ATOM 702 N N . HIS A 1 93 ? -10.990 -1.692 6.676 1.00 91.38 93 HIS A N 1
ATOM 703 C CA . HIS A 1 93 ? -10.945 -0.381 6.018 1.00 91.38 93 HIS A CA 1
ATOM 704 C C . HIS A 1 93 ? -10.860 -0.496 4.489 1.00 91.38 93 HIS A C 1
ATOM 706 O O . HIS A 1 93 ? -11.537 0.241 3.772 1.00 91.38 93 HIS A O 1
ATOM 712 N N . PHE A 1 94 ? -10.060 -1.435 3.973 1.00 91.00 94 PHE A N 1
ATOM 713 C CA . PHE A 1 94 ? -9.905 -1.634 2.531 1.00 91.00 94 PHE A CA 1
ATOM 714 C C . PHE A 1 94 ? -10.938 -2.589 1.917 1.00 91.00 94 PHE A C 1
ATOM 716 O O . PHE A 1 94 ? -11.070 -2.625 0.692 1.00 91.00 94 PHE A O 1
ATOM 723 N N . SER A 1 95 ? -11.707 -3.323 2.728 1.00 88.62 95 SER A N 1
ATOM 724 C CA . SER A 1 95 ? -12.731 -4.262 2.246 1.00 88.62 95 SER A CA 1
ATOM 725 C C . SER A 1 95 ? -13.791 -3.595 1.363 1.00 88.62 95 SER A C 1
ATOM 727 O O . SER A 1 95 ? -14.268 -4.204 0.404 1.00 88.62 95 SER A O 1
ATOM 729 N N . ALA A 1 96 ? -14.097 -2.320 1.621 1.00 81.62 96 ALA A N 1
ATOM 730 C CA . ALA A 1 96 ? -15.051 -1.536 0.840 1.00 81.62 96 ALA A CA 1
ATOM 731 C C . ALA A 1 96 ? -14.662 -1.445 -0.647 1.00 81.62 96 ALA A C 1
ATOM 733 O O . ALA A 1 96 ? -15.533 -1.483 -1.515 1.00 81.62 96 ALA A O 1
ATOM 734 N N . PHE A 1 97 ? -13.362 -1.415 -0.953 1.00 77.69 97 PHE A N 1
ATOM 735 C CA . PHE A 1 97 ? -12.848 -1.324 -2.324 1.00 77.69 97 PHE A CA 1
ATOM 736 C C . PHE A 1 97 ? -12.815 -2.669 -3.061 1.00 77.69 97 PHE A C 1
ATOM 738 O O . PHE A 1 97 ? -12.552 -2.707 -4.258 1.00 77.69 97 PHE A O 1
ATOM 745 N N . LEU A 1 98 ? -13.075 -3.783 -2.369 1.00 73.94 98 LEU A N 1
ATOM 746 C CA . LEU A 1 98 ? -13.042 -5.125 -2.956 1.00 73.94 98 LEU A CA 1
ATOM 747 C C . LEU A 1 98 ? -14.386 -5.545 -3.572 1.00 73.94 98 LEU A C 1
ATOM 749 O O . LEU A 1 98 ? -14.456 -6.573 -4.240 1.00 73.94 98 LEU A O 1
ATOM 753 N N . SER A 1 99 ? -15.462 -4.790 -3.340 1.00 61.34 99 SER A N 1
ATOM 754 C CA . SER A 1 99 ? -16.829 -5.283 -3.557 1.00 61.34 99 SER A CA 1
ATOM 755 C C . SER A 1 99 ? -17.439 -5.031 -4.942 1.00 61.34 99 SER A C 1
ATOM 757 O O . SER A 1 99 ? -18.478 -5.621 -5.227 1.00 61.34 99 SER A O 1
ATOM 759 N N . GLU A 1 100 ? -16.794 -4.272 -5.836 1.00 55.19 100 GLU A N 1
ATOM 760 C CA . GLU A 1 100 ? -17.351 -4.030 -7.185 1.00 55.19 100 GLU A CA 1
ATOM 761 C C . GLU A 1 100 ? -16.605 -4.740 -8.332 1.00 55.19 100 GLU A C 1
ATOM 763 O O . GLU A 1 100 ? -17.235 -5.053 -9.338 1.00 55.19 100 GLU A O 1
ATOM 768 N N . ASP A 1 101 ? -15.337 -5.148 -8.154 1.00 51.97 101 ASP A N 1
ATOM 769 C CA . ASP A 1 101 ? -14.544 -5.795 -9.224 1.00 51.97 101 ASP A CA 1
ATOM 770 C C . ASP A 1 101 ? -13.987 -7.196 -8.879 1.00 51.97 101 ASP A C 1
ATOM 772 O O . ASP A 1 101 ? -13.517 -7.925 -9.759 1.00 51.97 101 ASP A O 1
ATOM 776 N N . LEU A 1 102 ? -14.059 -7.649 -7.618 1.00 52.19 102 LEU A N 1
ATOM 777 C CA . LEU A 1 102 ? -13.449 -8.929 -7.213 1.00 52.19 102 LEU A CA 1
ATOM 778 C C . LEU A 1 102 ? -14.275 -10.170 -7.611 1.00 52.19 102 LEU A C 1
ATOM 780 O O . LEU A 1 102 ? -13.756 -11.288 -7.589 1.00 52.19 102 LEU A O 1
ATOM 784 N N . CYS A 1 103 ? -15.524 -9.993 -8.055 1.00 47.59 103 CYS A N 1
ATOM 785 C CA . CYS A 1 103 ? -16.336 -11.086 -8.607 1.00 47.59 103 CYS A CA 1
ATOM 786 C C . CYS A 1 103 ? -15.728 -11.671 -9.901 1.00 47.59 103 CYS A C 1
ATOM 788 O O . CYS A 1 103 ? -15.915 -12.848 -10.195 1.00 47.59 103 CYS A O 1
ATOM 790 N N . VAL A 1 104 ? -14.937 -10.895 -10.653 1.00 48.88 104 VAL A N 1
ATOM 791 C CA . VAL A 1 104 ? -14.344 -11.362 -11.921 1.00 48.88 104 VAL A CA 1
ATOM 792 C C . VAL A 1 104 ? -13.027 -12.122 -11.705 1.00 48.88 104 VAL A C 1
ATOM 794 O O . VAL A 1 104 ? -12.670 -12.987 -12.503 1.00 48.88 104 VAL A O 1
ATOM 797 N N . LEU A 1 105 ? -12.309 -11.843 -10.610 1.00 50.91 105 LEU A N 1
ATOM 798 C CA . LEU A 1 105 ? -11.028 -12.489 -10.288 1.00 50.91 105 LEU A CA 1
ATOM 799 C C . LEU A 1 105 ? -11.171 -13.681 -9.329 1.00 50.91 105 LEU A C 1
ATOM 801 O O . LEU A 1 105 ? -10.302 -14.553 -9.304 1.00 50.91 105 LEU A O 1
ATOM 805 N N . CYS A 1 106 ? -12.269 -13.767 -8.573 1.00 47.81 106 CYS A N 1
ATOM 806 C CA . CYS A 1 106 ? -12.573 -14.918 -7.731 1.00 47.81 106 CYS A CA 1
ATOM 807 C C . CYS A 1 106 ? -13.454 -15.913 -8.502 1.00 47.81 106 CYS A C 1
ATOM 809 O O . CYS A 1 106 ? -14.677 -15.906 -8.396 1.00 47.81 106 CYS A O 1
ATOM 811 N N . SER A 1 107 ? -12.832 -16.791 -9.293 1.00 51.19 107 SER A N 1
ATOM 812 C CA . SER A 1 107 ? -13.492 -17.981 -9.854 1.00 51.19 107 SER A CA 1
ATOM 813 C C . SER A 1 107 ? -13.879 -18.970 -8.739 1.00 51.19 107 SER A C 1
ATOM 815 O O . SER A 1 107 ? -13.268 -20.026 -8.596 1.00 51.19 107 SER A O 1
ATOM 817 N N . CYS A 1 108 ? -14.882 -18.636 -7.929 1.00 44.12 108 CYS A N 1
ATOM 818 C CA . CYS A 1 108 ? -15.505 -19.549 -6.976 1.00 44.12 108 CYS A CA 1
ATOM 819 C C . CYS A 1 108 ? -16.896 -19.930 -7.498 1.00 44.12 108 CYS A C 1
ATOM 821 O O . CYS A 1 108 ? -17.762 -19.057 -7.588 1.00 44.12 108 CYS A O 1
ATOM 823 N N . PRO A 1 109 ? -17.163 -21.212 -7.817 1.00 47.06 109 PRO A N 1
ATOM 824 C CA . PRO A 1 109 ? -18.519 -21.660 -8.074 1.00 47.06 109 PRO A CA 1
ATOM 825 C C . PRO A 1 109 ? -19.259 -21.732 -6.735 1.00 47.06 109 PRO A C 1
ATOM 827 O O . PRO A 1 109 ? -19.271 -22.758 -6.057 1.00 47.06 109 PRO A O 1
ATOM 830 N N . LEU A 1 110 ? -19.886 -20.624 -6.343 1.00 48.94 110 LEU A N 1
ATOM 831 C CA . LEU A 1 110 ? -21.037 -20.674 -5.449 1.00 48.94 110 LEU A CA 1
ATOM 832 C C . LEU A 1 110 ? -22.226 -21.228 -6.249 1.00 48.94 110 LEU A C 1
ATOM 834 O O . LEU A 1 110 ? -22.987 -20.495 -6.874 1.00 48.94 110 LEU A O 1
ATOM 838 N N . GLN A 1 111 ? -22.374 -22.549 -6.230 1.00 41.16 111 GLN A N 1
ATOM 839 C CA . GLN A 1 111 ? -23.634 -23.242 -6.495 1.00 41.16 111 GLN A CA 1
ATOM 840 C C . GLN A 1 111 ? -23.809 -24.195 -5.302 1.00 41.16 111 GLN A C 1
ATOM 842 O O . GLN A 1 111 ? -22.943 -25.024 -5.059 1.00 41.16 111 GLN A O 1
ATOM 847 N N . GLY A 1 112 ? -24.804 -24.082 -4.431 1.00 44.56 112 GLY A N 1
ATOM 848 C CA . GLY A 1 112 ? -26.171 -23.648 -4.654 1.00 44.56 112 GLY A CA 1
ATOM 849 C C . GLY A 1 112 ? -27.057 -24.877 -4.469 1.00 44.56 112 GLY A C 1
ATOM 850 O O 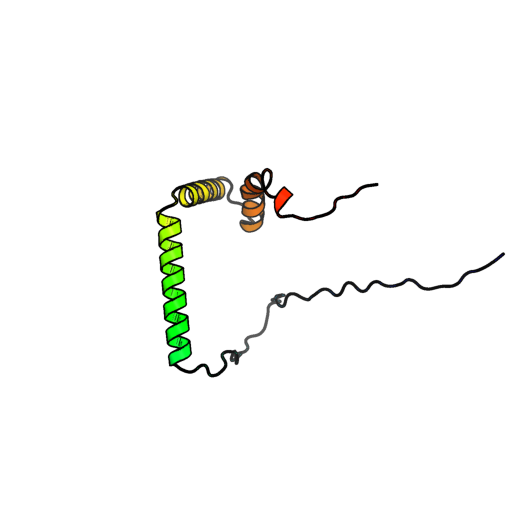. GLY A 1 112 ? -27.158 -25.674 -5.398 1.00 44.56 112 GLY A O 1
ATOM 851 N N . SER A 1 113 ? -27.738 -24.933 -3.316 1.00 33.81 113 SER A N 1
ATOM 852 C CA . SER A 1 113 ? -28.746 -25.920 -2.856 1.00 33.81 113 SER A CA 1
ATOM 853 C C . SER A 1 113 ? -28.221 -27.170 -2.152 1.00 33.81 113 SER A C 1
ATOM 855 O O . SER A 1 113 ? -27.500 -27.965 -2.788 1.00 33.81 113 SER A O 1
#

Organism: NCBI:txid53985

Secondary structure (DSSP, 8-state):
------------------S--------------------HHHHHHHHHHHHHHHHHHHHHHHH-HHHHHHHHHHHHHHHHH--S-HHHHHHHHHHGGGTTTHHHH-----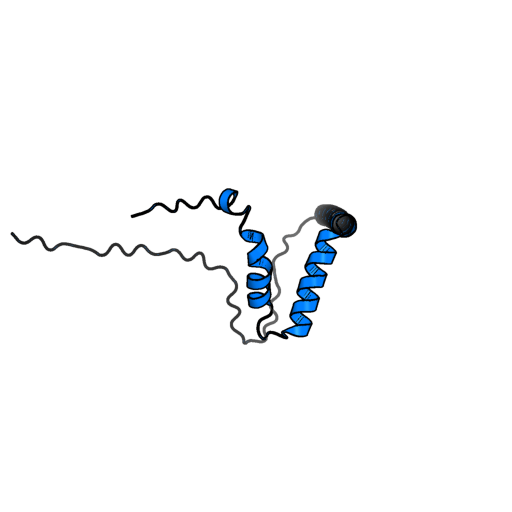---

InterPro domains:
  IPR047501 Ciliogenesis-associated TTC17-interacting protein, dimerization/docking domain [cd22973] (59-97)

pLDDT: mean 71.4, std 23.08, range [33.81, 96.75]

Radius of gyration: 24.77 Å; chains: 1; bounding box: 61×68×36 Å

Foldseek 3Di:
DDDDDDDDPPPPPPPPPPPDPPDDDDDDPDDPPPDPPDDPVRVVVVVVVVVVVVVVVVVVPVVDCVNVVLVVVLVVVCVVVVDPDSPVVVCVSCVVVCPPPVVVVPPDPPDDD